Protein AF-A0A9D8QXB6-F1 (afdb_monomer_lite)

Sequence (138 aa):
MKKKSVRLLTLLLALCVTACQIPFFNQKTPAGYVRYCAFLLNSQGLYADSPEWRAKMKEVFAEASKISSMEEAHDVVTAAAKVAGGKHSFLAAPVSDTASYPECAPEVKLLESNIAHVRLPFHTGDRISDSLYIYTVS

Radius of gyration: 24.87 Å; chains: 1; bounding box: 79×34×59 Å

pLDDT: mean 79.79, std 17.51, range [39.0, 97.62]

Foldseek 3Di:
DPPVVVVVVVVVVVVVVVVPPPPPQPCVFLLSVLVVLLVVLCVPFPQNVPPQLVVLSVVSNVQSVVDGDNVSSQVSSQVSQCNRHNPPGGDDDPPPVPPPDPDDAWDWDQDPPRDIDIHDDDDPPPDDPVVRPDDDDD

Secondary structure (DSSP, 8-state):
-HHHHHHHHHHHHHHHHHHS------TTSHHHHHHHHHHHHHHH-TTTTSHHHHHHHHHHHHHHTT--SHHHHHHHHHHHHHHHH-TT--PPP---TT-----PPPEEEEETTTEEEEEPPP---SS--HHHH-----

Structure (mmCIF, N/CA/C/O backbone):
data_AF-A0A9D8QXB6-F1
#
_entry.id   AF-A0A9D8QXB6-F1
#
loop_
_atom_site.group_PDB
_atom_site.id
_atom_site.type_symbol
_atom_site.label_atom_id
_atom_site.label_alt_id
_atom_site.label_comp_id
_atom_site.label_asym_id
_atom_site.label_entity_id
_atom_site.label_seq_id
_atom_site.pdbx_PDB_ins_code
_atom_site.Cartn_x
_atom_site.Cartn_y
_atom_site.Cartn_z
_atom_site.occupancy
_atom_site.B_iso_or_equiv
_atom_site.auth_seq_id
_atom_site.auth_comp_id
_atom_site.auth_asym_id
_atom_site.auth_atom_id
_atom_site.pdbx_PDB_model_num
ATOM 1 N N . MET A 1 1 ? -48.693 17.785 -0.927 1.00 52.69 1 MET A N 1
ATOM 2 C CA . MET A 1 1 ? -47.681 16.977 -1.657 1.00 52.69 1 MET A CA 1
ATOM 3 C C . MET A 1 1 ? -46.216 17.244 -1.266 1.00 52.69 1 MET A C 1
ATOM 5 O O . MET A 1 1 ? -45.411 16.351 -1.467 1.00 52.69 1 MET A O 1
ATOM 9 N N . LYS A 1 2 ? -45.845 18.378 -0.640 1.00 56.59 2 LYS A N 1
ATOM 10 C CA . LYS A 1 2 ? -44.432 18.727 -0.338 1.00 56.59 2 LYS A CA 1
ATOM 11 C C . LYS A 1 2 ? -43.720 17.890 0.749 1.00 56.59 2 LYS A C 1
ATOM 13 O O . LYS A 1 2 ? -42.513 17.717 0.686 1.00 56.59 2 LYS A O 1
ATOM 18 N N . LYS A 1 3 ? -44.431 17.351 1.750 1.00 56.19 3 LYS A N 1
ATOM 19 C CA . LYS A 1 3 ? -43.792 16.647 2.889 1.00 56.19 3 LYS A CA 1
ATOM 20 C C . LYS A 1 3 ? -43.271 15.241 2.550 1.00 56.19 3 LYS A C 1
ATOM 22 O O . LYS A 1 3 ? -42.316 14.788 3.170 1.00 56.19 3 LYS A O 1
ATOM 27 N N . LYS A 1 4 ? -43.891 14.552 1.582 1.00 58.03 4 LYS A N 1
ATOM 28 C CA . LYS A 1 4 ? -43.485 13.193 1.174 1.00 58.03 4 LYS A CA 1
ATOM 29 C C . LYS A 1 4 ? -42.227 13.219 0.300 1.00 58.03 4 LYS A C 1
ATOM 31 O O . LYS A 1 4 ? -41.343 12.401 0.509 1.00 58.03 4 LYS A O 1
ATOM 36 N N . SER A 1 5 ? -42.108 14.202 -0.592 1.00 61.44 5 SER A N 1
ATOM 37 C CA . SER A 1 5 ? -40.925 14.399 -1.439 1.00 61.44 5 SER A CA 1
ATOM 38 C C . SER A 1 5 ? -39.690 14.838 -0.647 1.00 61.44 5 SER A C 1
ATOM 40 O O . SER A 1 5 ? -38.606 14.345 -0.921 1.00 61.44 5 SER A O 1
ATOM 42 N N . VAL A 1 6 ? -39.845 15.668 0.392 1.00 68.38 6 VAL A N 1
ATOM 43 C CA . VAL A 1 6 ? -38.725 16.047 1.280 1.00 68.38 6 VAL A CA 1
ATOM 44 C C . VAL A 1 6 ? -38.213 14.855 2.095 1.00 68.38 6 VAL A C 1
ATOM 46 O O . VAL A 1 6 ? -37.006 14.687 2.217 1.00 68.38 6 VAL A O 1
ATOM 49 N N . ARG A 1 7 ? -39.110 13.993 2.604 1.00 71.94 7 ARG A N 1
ATOM 50 C CA . ARG A 1 7 ? -38.723 12.767 3.331 1.00 71.94 7 ARG A CA 1
ATOM 51 C C . ARG A 1 7 ? -38.048 11.729 2.436 1.00 71.94 7 ARG A C 1
ATOM 53 O O . ARG A 1 7 ? -37.149 11.037 2.893 1.00 71.94 7 ARG A O 1
ATOM 60 N N . LEU A 1 8 ? -38.481 11.623 1.180 1.00 73.88 8 LEU A N 1
ATOM 61 C CA . LEU A 1 8 ? -37.860 10.733 0.201 1.00 73.88 8 LEU A CA 1
ATOM 62 C C . LEU A 1 8 ? -36.455 11.225 -0.174 1.00 73.88 8 LEU A C 1
ATOM 64 O O . LEU A 1 8 ? -35.536 10.421 -0.271 1.00 73.88 8 LEU A O 1
ATOM 68 N N . LEU A 1 9 ? -36.279 12.544 -0.309 1.00 71.88 9 LEU A N 1
ATOM 69 C CA . LEU A 1 9 ? -34.989 13.162 -0.610 1.00 71.88 9 LEU A CA 1
ATOM 70 C C . LEU A 1 9 ? -33.988 13.006 0.545 1.00 71.88 9 LEU A C 1
ATOM 72 O O . LEU A 1 9 ? -32.830 12.694 0.294 1.00 71.88 9 LEU A O 1
ATOM 76 N N . THR A 1 10 ? -34.414 13.158 1.805 1.00 72.56 10 THR A N 1
ATOM 77 C CA . THR A 1 10 ? -33.530 12.924 2.962 1.00 72.56 10 THR A CA 1
ATOM 78 C C . THR A 1 10 ? -33.163 11.454 3.141 1.00 72.56 10 THR A C 1
ATOM 80 O O . THR A 1 10 ? -32.023 11.166 3.493 1.00 72.56 10 THR A O 1
ATOM 83 N N . LEU A 1 11 ? -34.078 10.522 2.855 1.00 71.00 11 LEU A N 1
ATOM 84 C CA . LEU A 1 11 ? -33.778 9.085 2.851 1.00 71.00 11 LEU A CA 1
ATOM 85 C C . LEU A 1 11 ? -32.782 8.709 1.747 1.00 71.00 11 LEU A C 1
ATOM 87 O O . LEU A 1 11 ? -31.838 7.978 2.019 1.00 71.00 11 LEU A O 1
ATOM 91 N N . LEU A 1 12 ? -32.948 9.246 0.535 1.00 67.62 12 LEU A N 1
ATOM 92 C CA . LEU A 1 12 ? -32.006 9.054 -0.575 1.00 67.62 12 LEU A CA 1
ATOM 93 C C . LEU A 1 12 ? -30.633 9.662 -0.284 1.00 67.62 12 LEU A C 1
ATOM 95 O O . LEU A 1 12 ? -29.622 9.038 -0.581 1.00 67.62 12 LEU A O 1
ATOM 99 N N . LEU A 1 13 ? -30.583 10.845 0.332 1.00 65.31 13 LEU A N 1
ATOM 100 C CA . LEU A 1 13 ? -29.323 11.481 0.711 1.00 65.31 13 LEU A CA 1
ATOM 101 C C . LEU A 1 13 ? -28.590 10.668 1.789 1.00 65.31 13 LEU A C 1
ATOM 103 O O . LEU A 1 13 ? -27.390 10.447 1.665 1.00 65.31 13 LEU A O 1
ATOM 107 N N . ALA A 1 14 ? -29.308 10.163 2.799 1.00 61.00 14 ALA A N 1
ATOM 108 C CA . ALA A 1 14 ? -28.746 9.265 3.807 1.00 61.00 14 ALA A CA 1
ATOM 109 C C . ALA A 1 14 ? -28.238 7.951 3.186 1.00 61.00 14 ALA A C 1
ATOM 111 O O . ALA A 1 14 ? -27.152 7.498 3.537 1.00 61.00 14 ALA A O 1
ATOM 112 N N . LEU A 1 15 ? -28.967 7.392 2.211 1.00 59.31 15 LEU A N 1
ATOM 113 C CA . LEU A 1 15 ? -28.547 6.197 1.474 1.00 59.31 15 LEU A CA 1
ATOM 114 C C . LEU A 1 15 ? -27.302 6.462 0.610 1.00 59.31 15 LEU A C 1
ATOM 116 O O . LEU A 1 15 ? -26.403 5.627 0.559 1.00 59.31 15 LEU A O 1
ATOM 120 N N . CYS A 1 16 ? -27.212 7.635 -0.024 1.00 56.38 16 CYS A N 1
ATOM 121 C CA . CYS A 1 16 ? -26.045 8.055 -0.799 1.00 56.38 16 CYS A CA 1
ATOM 122 C C . CYS A 1 16 ? -24.815 8.291 0.082 1.00 56.38 16 CYS A C 1
ATOM 124 O O . CYS A 1 16 ? -23.720 7.933 -0.332 1.00 56.38 16 CYS A O 1
ATOM 126 N N . VAL A 1 17 ? -24.966 8.830 1.298 1.00 55.34 17 VAL A N 1
ATOM 127 C CA . VAL A 1 17 ? -23.840 8.979 2.243 1.00 55.34 17 VAL A CA 1
ATOM 128 C C . VAL A 1 17 ? -23.343 7.615 2.735 1.00 55.34 17 VAL A C 1
ATOM 130 O O . VAL A 1 17 ? -22.159 7.460 2.999 1.00 55.34 17 VAL A O 1
ATOM 133 N N . THR A 1 18 ? -24.216 6.606 2.815 1.00 54.81 18 THR A N 1
ATOM 134 C CA . THR A 1 18 ? -23.807 5.225 3.128 1.00 54.81 18 THR A CA 1
ATOM 135 C C . THR A 1 18 ? -23.277 4.444 1.920 1.00 54.81 18 THR A C 1
ATOM 137 O O . THR A 1 18 ? -22.466 3.540 2.097 1.00 54.81 18 THR A O 1
ATOM 140 N N . ALA A 1 19 ? -23.725 4.768 0.700 1.00 48.56 19 ALA A N 1
ATOM 141 C CA . ALA A 1 19 ? -23.314 4.103 -0.542 1.00 48.56 19 ALA A CA 1
ATOM 142 C C . ALA A 1 19 ? -22.008 4.677 -1.106 1.00 48.56 19 ALA A C 1
ATOM 144 O O . ALA A 1 19 ? -21.198 3.949 -1.676 1.00 48.56 19 ALA A O 1
ATOM 145 N N . CYS A 1 20 ? -21.771 5.972 -0.901 1.00 40.72 20 CYS A N 1
ATOM 146 C CA . CYS A 1 20 ? -20.458 6.565 -1.059 1.00 40.72 20 CYS A CA 1
ATOM 147 C C . CYS A 1 20 ? -19.665 6.162 0.184 1.00 40.72 20 CYS A C 1
ATOM 149 O O . CYS A 1 20 ? -19.797 6.786 1.233 1.00 40.72 20 CYS A O 1
ATOM 151 N N . GLN A 1 21 ? -18.892 5.078 0.097 1.00 51.47 21 GLN A N 1
ATOM 152 C CA . GLN A 1 21 ? -17.941 4.675 1.132 1.00 51.47 21 GLN A CA 1
ATOM 153 C C . GLN A 1 21 ? -16.824 5.722 1.259 1.00 51.47 21 GLN A C 1
ATOM 155 O O . GLN A 1 21 ? -15.672 5.453 0.950 1.00 51.47 21 GLN A O 1
ATOM 160 N N . ILE A 1 22 ? -17.159 6.938 1.682 1.00 52.09 22 ILE A N 1
ATOM 161 C CA . ILE A 1 22 ? -16.211 7.950 2.125 1.00 52.09 22 ILE A CA 1
ATOM 162 C C . ILE A 1 22 ? -16.192 7.809 3.641 1.00 52.09 22 ILE A C 1
ATOM 164 O O . ILE A 1 22 ? -16.951 8.487 4.341 1.00 52.09 22 ILE A O 1
ATOM 168 N N . PRO A 1 23 ? -15.419 6.866 4.194 1.00 60.97 23 PRO A N 1
ATOM 169 C CA . PRO A 1 23 ? -15.320 6.790 5.626 1.00 60.97 23 PRO A CA 1
ATOM 170 C C . PRO A 1 23 ? -14.625 8.061 6.115 1.00 60.97 23 PRO A C 1
ATOM 172 O O . PRO A 1 23 ? -13.482 8.350 5.759 1.00 60.97 23 PRO A O 1
ATOM 175 N N . PHE A 1 24 ? -15.324 8.821 6.956 1.00 65.62 24 PHE A N 1
ATOM 176 C CA . PHE A 1 24 ? -14.755 9.909 7.747 1.00 65.62 24 PHE A CA 1
ATOM 177 C C . PHE A 1 24 ? -13.808 9.322 8.807 1.00 65.62 24 PHE A C 1
ATOM 179 O O . PHE A 1 24 ? -14.085 9.342 10.005 1.00 65.62 24 PHE A O 1
ATOM 186 N N . PHE A 1 25 ? -12.699 8.727 8.376 1.00 79.69 25 PHE A N 1
ATOM 187 C CA . PHE A 1 25 ? -11.644 8.294 9.275 1.00 79.69 25 PHE A CA 1
ATOM 188 C C . PHE A 1 25 ? -10.781 9.504 9.627 1.00 79.69 25 PHE A C 1
ATOM 190 O O . PHE A 1 25 ? -10.208 10.152 8.752 1.00 79.69 25 PHE A O 1
ATOM 197 N N . ASN A 1 26 ? -10.676 9.823 10.917 1.00 85.88 26 ASN A N 1
ATOM 198 C CA . ASN A 1 26 ? -9.742 10.843 11.380 1.00 85.88 26 ASN A CA 1
ATOM 199 C C . ASN A 1 26 ? -8.304 10.312 11.270 1.00 85.88 26 ASN A C 1
ATOM 201 O O . ASN A 1 26 ? -7.820 9.648 12.180 1.00 85.88 26 ASN A O 1
ATOM 205 N N . GLN A 1 27 ? -7.619 10.621 10.171 1.00 88.81 27 GLN A N 1
ATOM 206 C CA . GLN A 1 27 ? -6.257 10.145 9.888 1.00 88.81 27 GLN A CA 1
ATOM 207 C C . GLN A 1 27 ? -5.196 10.665 10.875 1.00 88.81 27 GLN A C 1
ATOM 209 O O . GLN A 1 27 ? -4.071 10.181 10.861 1.00 88.81 27 GLN A O 1
ATOM 214 N N . LYS A 1 28 ? -5.535 11.632 11.743 1.00 88.88 28 LYS A N 1
ATOM 215 C CA . LYS A 1 28 ? -4.630 12.119 12.798 1.00 88.88 28 LYS A CA 1
ATOM 216 C C . LYS A 1 28 ? -4.521 11.166 13.987 1.00 88.88 28 LYS A C 1
ATOM 218 O O . LYS A 1 28 ? -3.672 11.380 14.844 1.00 88.88 28 LYS A O 1
ATOM 223 N N . THR A 1 29 ? -5.396 10.164 14.085 1.00 93.88 29 THR A N 1
ATOM 224 C CA . THR A 1 29 ? -5.292 9.123 15.111 1.00 93.88 29 THR A CA 1
ATOM 225 C C . THR A 1 29 ? -4.714 7.847 14.498 1.00 93.88 29 THR A C 1
ATOM 227 O O . THR A 1 29 ? -5.068 7.526 13.360 1.00 93.88 29 THR A O 1
ATOM 230 N N . PRO A 1 30 ? -3.905 7.070 15.242 1.00 95.44 30 PRO A N 1
ATOM 231 C CA . PRO A 1 30 ? -3.373 5.788 14.771 1.00 95.44 30 PRO A CA 1
ATOM 232 C C . PRO A 1 30 ? -4.455 4.867 14.197 1.00 95.44 30 PRO A C 1
ATOM 234 O O . PRO A 1 30 ? -4.372 4.404 13.062 1.00 95.44 30 PRO A O 1
ATOM 237 N N . ALA A 1 31 ? -5.546 4.692 14.943 1.00 94.62 31 ALA A N 1
ATOM 238 C CA . ALA A 1 31 ? -6.689 3.885 14.530 1.00 94.62 31 ALA A CA 1
ATOM 239 C C . ALA A 1 31 ? -7.339 4.383 13.227 1.00 94.62 31 ALA A C 1
ATOM 241 O O . ALA A 1 31 ? -7.709 3.587 12.363 1.00 94.62 31 ALA A O 1
ATOM 242 N N . GLY A 1 32 ? -7.519 5.701 13.086 1.00 93.88 32 GLY A N 1
ATOM 243 C CA . GLY A 1 32 ? -8.119 6.289 11.893 1.00 93.88 32 GLY A CA 1
ATOM 244 C C . GLY A 1 32 ? -7.207 6.181 10.673 1.00 93.88 32 GLY A C 1
ATOM 245 O O . GLY A 1 32 ? -7.694 5.867 9.589 1.00 93.88 32 GLY A O 1
ATOM 246 N N . TYR A 1 33 ? -5.898 6.353 10.862 1.00 94.44 33 TYR A N 1
ATOM 247 C CA . TYR A 1 33 ? -4.889 6.134 9.829 1.00 94.44 33 TYR A CA 1
ATOM 248 C C . TYR A 1 33 ? -4.933 4.695 9.297 1.00 94.44 33 TYR A C 1
ATOM 250 O O . TYR A 1 33 ? -5.121 4.497 8.098 1.00 94.44 33 TYR A O 1
ATOM 258 N N . VAL A 1 34 ? -4.883 3.688 10.181 1.00 95.81 34 VAL A N 1
ATOM 259 C CA . VAL A 1 34 ? -4.934 2.272 9.771 1.00 95.81 34 VAL A CA 1
ATOM 260 C C . VAL A 1 34 ? -6.197 1.956 8.979 1.00 95.81 34 VAL A C 1
ATOM 262 O O . VAL A 1 34 ? -6.128 1.321 7.928 1.00 95.81 34 VAL A O 1
ATOM 265 N N . ARG A 1 35 ? -7.361 2.421 9.445 1.00 95.06 35 ARG A N 1
ATOM 266 C CA . ARG A 1 35 ? -8.642 2.181 8.762 1.00 95.06 35 ARG A CA 1
ATOM 267 C C . ARG A 1 35 ? -8.688 2.827 7.379 1.00 95.06 35 ARG A C 1
ATOM 269 O O . ARG A 1 35 ? -9.200 2.219 6.441 1.00 95.06 35 ARG A O 1
ATOM 276 N N . TYR A 1 36 ? -8.135 4.029 7.246 1.00 94.00 36 TYR A N 1
ATOM 277 C CA . TYR A 1 36 ? -8.034 4.709 5.961 1.00 94.00 36 TYR A CA 1
ATOM 278 C C . TYR A 1 36 ? -7.105 3.972 4.993 1.00 94.00 36 TYR A C 1
ATOM 280 O O . TYR A 1 36 ? -7.486 3.716 3.853 1.00 94.00 36 TYR A O 1
ATOM 288 N N . CYS A 1 37 ? -5.929 3.546 5.451 1.00 94.75 37 CYS A N 1
ATOM 289 C CA . CYS A 1 37 ? -5.024 2.752 4.629 1.00 94.75 37 CYS A CA 1
ATOM 290 C C . CYS A 1 37 ? -5.635 1.401 4.236 1.00 94.75 37 CYS A C 1
ATOM 292 O O . CYS A 1 37 ? -5.529 1.009 3.080 1.00 94.75 37 CYS A O 1
ATOM 294 N N . ALA A 1 38 ? -6.328 0.714 5.148 1.00 95.00 38 ALA A N 1
ATOM 295 C CA . ALA A 1 38 ? -7.030 -0.532 4.840 1.00 95.00 38 ALA A CA 1
ATOM 296 C C . ALA A 1 38 ? -8.097 -0.336 3.750 1.00 95.00 38 ALA A C 1
ATOM 298 O O . ALA A 1 38 ? -8.215 -1.169 2.855 1.00 95.00 38 ALA A O 1
ATOM 299 N N . PHE A 1 39 ? -8.829 0.783 3.783 1.00 94.19 39 PHE A N 1
ATOM 300 C CA . PHE A 1 39 ? -9.765 1.153 2.720 1.00 94.19 39 PHE A CA 1
ATOM 301 C C . PHE A 1 39 ? -9.057 1.344 1.370 1.00 94.19 39 PHE A C 1
ATOM 303 O O . PHE A 1 39 ? -9.487 0.769 0.370 1.00 94.19 39 PHE A O 1
ATOM 310 N N . LEU A 1 40 ? -7.939 2.080 1.340 1.00 94.00 40 LEU A N 1
ATOM 311 C CA . LEU A 1 40 ? -7.158 2.267 0.114 1.00 94.00 40 LEU A CA 1
ATOM 312 C C . LEU A 1 40 ? -6.645 0.935 -0.439 1.00 94.00 40 LEU A C 1
ATOM 314 O O . LEU A 1 40 ? -6.867 0.643 -1.612 1.00 94.00 40 LEU A O 1
ATOM 318 N N . LEU A 1 41 ? -6.041 0.105 0.413 1.00 95.75 41 LEU A N 1
ATOM 319 C CA . LEU A 1 41 ? -5.548 -1.224 0.051 1.00 95.75 41 LEU A CA 1
ATOM 320 C C . LEU A 1 41 ? -6.662 -2.120 -0.492 1.00 95.75 41 LEU A C 1
ATOM 322 O O . LEU A 1 41 ? -6.441 -2.834 -1.462 1.00 95.75 41 LEU A O 1
ATOM 326 N N . ASN A 1 42 ? -7.866 -2.042 0.074 1.00 95.69 42 ASN A N 1
ATOM 327 C CA . ASN A 1 42 ? -9.012 -2.789 -0.431 1.00 95.69 42 ASN A CA 1
ATOM 328 C C . ASN A 1 42 ? -9.476 -2.302 -1.814 1.00 95.69 42 ASN A C 1
ATOM 330 O O . ASN A 1 42 ? -9.976 -3.089 -2.605 1.00 95.69 42 ASN A O 1
ATOM 334 N N . SER A 1 43 ? -9.340 -1.005 -2.103 1.00 94.56 43 SER A N 1
ATOM 335 C CA . SER A 1 43 ? -9.772 -0.416 -3.380 1.00 94.56 43 SER A CA 1
ATOM 336 C C . SER A 1 43 ? -8.729 -0.487 -4.501 1.00 94.56 43 SER A C 1
ATOM 338 O O . SER A 1 43 ? -9.096 -0.439 -5.671 1.00 94.56 43 SER A O 1
ATOM 340 N N . GLN A 1 44 ? -7.440 -0.567 -4.159 1.00 94.88 44 GLN A N 1
ATOM 341 C CA . GLN A 1 44 ? -6.326 -0.443 -5.112 1.00 94.88 44 GLN A CA 1
ATOM 342 C C . GLN A 1 44 ? -5.389 -1.656 -5.123 1.00 94.88 44 GLN A C 1
ATOM 344 O O . GLN A 1 44 ? -4.572 -1.793 -6.031 1.00 94.88 44 GLN A O 1
ATOM 349 N N . GLY A 1 45 ? -5.459 -2.521 -4.111 1.00 95.50 45 GLY A N 1
ATOM 350 C CA . GLY A 1 45 ? -4.595 -3.688 -4.002 1.00 95.50 45 GLY A CA 1
ATOM 351 C C . GLY A 1 45 ? -4.916 -4.729 -5.070 1.00 95.50 45 GLY A C 1
ATOM 352 O O . GLY A 1 45 ? -6.061 -5.150 -5.212 1.00 95.50 45 GLY A O 1
ATOM 353 N N . LEU A 1 46 ? -3.890 -5.196 -5.784 1.00 97.19 46 LEU A N 1
ATOM 354 C CA . LEU A 1 46 ? -4.032 -6.224 -6.822 1.00 97.19 46 LEU A CA 1
ATOM 355 C C . LEU A 1 46 ? -4.604 -7.549 -6.282 1.00 97.19 46 LEU A C 1
ATOM 357 O O . LEU A 1 46 ? -5.288 -8.270 -7.001 1.00 97.19 46 LEU A O 1
ATOM 361 N N . TYR A 1 47 ? -4.332 -7.865 -5.015 1.00 97.25 47 TYR A N 1
ATOM 362 C CA . TYR A 1 47 ? -4.769 -9.079 -4.323 1.00 97.25 47 TYR A CA 1
ATOM 363 C C . TYR A 1 47 ? -5.875 -8.803 -3.289 1.00 97.25 47 TYR A C 1
ATOM 365 O O . TY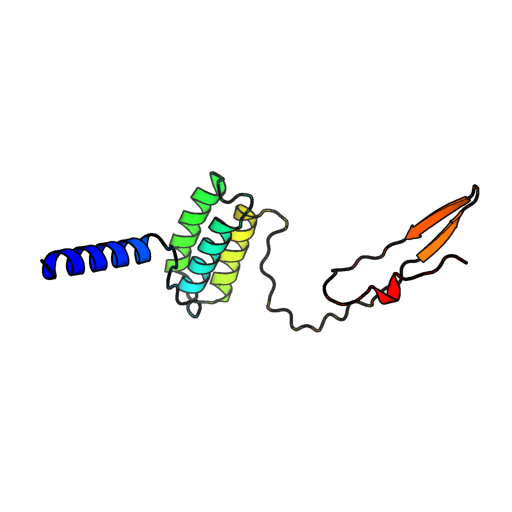R A 1 47 ? -6.101 -9.622 -2.394 1.00 97.25 47 TYR A O 1
ATOM 373 N N . ALA A 1 48 ? -6.583 -7.673 -3.397 1.00 95.19 48 ALA A N 1
ATOM 374 C CA . ALA A 1 48 ? -7.644 -7.287 -2.464 1.00 95.19 48 ALA A CA 1
ATOM 375 C C . ALA A 1 48 ? -8.877 -8.217 -2.487 1.00 95.19 48 ALA A C 1
ATOM 377 O O . ALA A 1 48 ? -9.641 -8.246 -1.531 1.00 95.19 48 ALA A O 1
ATOM 378 N N . ASP A 1 49 ? -9.066 -9.052 -3.509 1.00 96.00 49 ASP A N 1
ATOM 379 C CA . ASP A 1 49 ? -10.169 -10.031 -3.533 1.00 96.00 49 ASP A CA 1
ATOM 380 C C . ASP A 1 49 ? -9.780 -11.412 -2.965 1.00 96.00 49 ASP A C 1
ATOM 382 O O . ASP A 1 49 ? -10.590 -12.348 -2.908 1.00 96.00 49 ASP A O 1
ATOM 386 N N . SER A 1 50 ? -8.535 -11.564 -2.507 1.00 96.75 50 SER A N 1
ATOM 387 C CA . SER A 1 50 ? -8.009 -12.844 -2.032 1.00 96.75 50 SER A CA 1
ATOM 388 C C . SER A 1 50 ? -8.628 -13.293 -0.691 1.00 96.75 50 SER A C 1
ATOM 390 O O . SER A 1 50 ? -9.036 -12.471 0.143 1.00 96.75 50 SER A O 1
ATOM 392 N N . PRO A 1 51 ? -8.753 -14.612 -0.437 1.00 97.56 51 PRO A N 1
ATOM 393 C CA . PRO A 1 51 ? -9.082 -15.135 0.893 1.00 97.56 51 PRO A CA 1
ATOM 394 C C . PRO A 1 51 ? -8.132 -14.628 1.989 1.00 97.56 51 PRO A C 1
ATOM 396 O O . PRO A 1 51 ? -8.581 -14.288 3.085 1.00 97.56 51 PRO A O 1
ATOM 399 N N . GLU A 1 52 ? -6.843 -14.528 1.672 1.00 97.00 52 GLU A N 1
ATOM 400 C CA . GLU A 1 52 ? -5.782 -14.066 2.563 1.00 97.00 52 GLU A CA 1
ATOM 401 C C . GLU A 1 52 ? -6.006 -12.609 2.966 1.00 97.00 52 GLU A C 1
ATOM 403 O O . GLU A 1 52 ? -5.971 -12.284 4.155 1.00 97.00 52 GLU A O 1
ATOM 408 N N . TRP A 1 53 ? -6.325 -11.736 2.005 1.00 97.44 53 TRP A N 1
ATOM 409 C CA . TRP A 1 53 ? -6.664 -10.349 2.306 1.00 97.44 53 TRP A CA 1
ATOM 410 C C . TRP A 1 53 ? -7.919 -10.239 3.166 1.00 97.44 53 TRP A C 1
ATOM 412 O O . TRP A 1 53 ? -7.930 -9.495 4.143 1.00 97.44 53 TRP A O 1
ATOM 422 N N . ARG A 1 54 ? -8.970 -11.013 2.876 1.00 96.31 54 ARG A N 1
ATOM 423 C CA . ARG A 1 54 ? -10.206 -10.987 3.679 1.00 96.31 54 ARG A CA 1
ATOM 424 C C . ARG A 1 54 ? -9.972 -11.390 5.135 1.00 96.31 54 ARG A C 1
ATOM 426 O O . ARG A 1 54 ? -10.615 -10.831 6.026 1.00 96.31 54 ARG A O 1
ATOM 433 N N . ALA A 1 55 ? -9.077 -12.345 5.387 1.00 97.31 55 ALA A N 1
ATOM 434 C CA . ALA A 1 55 ? -8.652 -12.695 6.740 1.00 97.31 55 ALA A CA 1
ATOM 435 C C . ALA A 1 55 ? -7.826 -11.561 7.364 1.00 97.31 55 ALA A C 1
ATOM 437 O O . ALA A 1 55 ? -8.173 -11.073 8.443 1.00 97.31 55 ALA A O 1
ATOM 438 N N . LYS A 1 56 ? -6.813 -11.066 6.641 1.00 97.56 56 LYS A N 1
ATOM 439 C CA . LYS A 1 56 ? -5.925 -10.009 7.130 1.00 97.56 56 LYS A CA 1
ATOM 440 C C . LYS A 1 56 ? -6.668 -8.715 7.445 1.00 97.56 56 LYS A C 1
ATOM 442 O O . LYS A 1 56 ? -6.399 -8.078 8.454 1.00 97.56 56 LYS A O 1
ATOM 447 N N . MET A 1 57 ? -7.661 -8.352 6.642 1.00 95.69 57 MET A N 1
ATOM 448 C CA . MET A 1 57 ? -8.477 -7.163 6.852 1.00 95.69 57 MET A CA 1
ATOM 449 C C . MET A 1 57 ? -9.199 -7.206 8.208 1.00 95.69 57 MET A C 1
ATOM 451 O O . MET A 1 57 ? -9.248 -6.196 8.908 1.00 95.69 57 MET A O 1
ATOM 455 N N . LYS A 1 58 ? -9.700 -8.373 8.635 1.00 95.56 58 LYS A N 1
ATOM 456 C CA . LYS A 1 58 ? -10.323 -8.528 9.962 1.00 95.56 58 LYS A CA 1
ATOM 457 C C . LYS A 1 58 ? -9.318 -8.310 11.093 1.00 95.56 58 LYS A C 1
ATOM 459 O O . LYS A 1 58 ? -9.650 -7.635 12.066 1.00 95.56 58 LYS A O 1
ATOM 464 N N . GLU A 1 59 ? -8.106 -8.845 10.956 1.00 96.31 59 GLU A N 1
ATOM 465 C CA . GLU A 1 59 ? -7.016 -8.625 11.916 1.00 96.31 59 GLU A CA 1
ATOM 466 C C . GLU A 1 59 ? -6.660 -7.141 12.007 1.00 96.31 59 GLU A C 1
ATOM 468 O O . GLU A 1 59 ? -6.641 -6.586 13.100 1.00 96.31 59 GLU A O 1
ATOM 473 N N . VAL A 1 60 ? -6.490 -6.476 10.861 1.00 96.25 60 VAL A N 1
ATOM 474 C CA . VAL A 1 60 ? -6.149 -5.050 10.775 1.00 96.25 60 VAL A CA 1
ATOM 475 C C . VAL A 1 60 ? -7.183 -4.184 11.500 1.00 96.25 60 VAL A C 1
ATOM 477 O O . VAL A 1 60 ? -6.815 -3.296 12.265 1.00 96.25 60 VAL A O 1
ATOM 480 N N . PHE A 1 61 ? -8.485 -4.445 11.332 1.00 93.38 61 PHE A N 1
ATOM 481 C CA . PHE A 1 61 ? -9.524 -3.699 12.058 1.00 93.38 61 PHE A CA 1
ATOM 482 C C . PHE A 1 61 ? -9.523 -3.973 13.572 1.00 93.38 61 PHE A C 1
ATOM 484 O O . PHE A 1 61 ? -9.810 -3.065 14.364 1.00 93.38 61 PHE A O 1
ATOM 491 N N . ALA A 1 62 ? -9.196 -5.199 13.985 1.00 94.94 62 ALA A N 1
ATOM 492 C CA . ALA A 1 62 ? -9.069 -5.554 15.394 1.00 94.94 62 ALA A CA 1
ATOM 493 C C . ALA A 1 62 ? -7.833 -4.898 16.039 1.00 94.94 62 ALA A C 1
ATOM 495 O O . ALA A 1 62 ? -7.929 -4.377 17.151 1.00 94.94 62 ALA A O 1
ATOM 496 N N . GLU A 1 63 ? -6.700 -4.877 15.336 1.00 94.62 63 GLU A N 1
ATOM 497 C CA . GLU A 1 63 ? -5.454 -4.219 15.747 1.00 94.62 63 GLU A CA 1
ATOM 498 C C . GLU A 1 63 ? -5.614 -2.699 15.804 1.00 94.62 63 GLU A C 1
ATOM 500 O O . GLU A 1 63 ? -5.241 -2.082 16.801 1.00 94.62 63 GLU A O 1
ATOM 505 N N . ALA A 1 64 ? -6.286 -2.099 14.815 1.00 92.44 64 ALA A N 1
ATOM 506 C CA . ALA A 1 64 ? -6.567 -0.663 14.780 1.00 92.44 64 ALA A CA 1
ATOM 507 C C . ALA A 1 64 ? -7.288 -0.153 16.039 1.00 92.44 64 ALA A C 1
ATOM 509 O O . ALA A 1 64 ? -7.213 1.027 16.358 1.00 92.44 64 ALA A O 1
ATOM 510 N N . SER A 1 65 ? -8.006 -1.022 16.755 1.00 89.94 65 SER A N 1
ATOM 511 C CA . SER A 1 65 ? -8.731 -0.654 17.978 1.00 89.94 65 SER A CA 1
ATOM 512 C C . SER A 1 65 ? -7.861 -0.692 19.244 1.00 89.94 65 SER A C 1
ATOM 514 O O . SER A 1 65 ? -8.337 -0.304 20.307 1.00 89.94 65 SER A O 1
ATOM 516 N N . LYS A 1 66 ? -6.618 -1.178 19.143 1.00 94.38 66 LYS A N 1
ATOM 517 C CA . LYS A 1 66 ? -5.689 -1.393 20.266 1.00 94.38 66 LYS A CA 1
ATOM 518 C C . LYS A 1 66 ? -4.425 -0.536 20.180 1.00 94.38 66 LYS A C 1
ATOM 520 O O . LYS A 1 66 ? -3.821 -0.273 21.212 1.00 94.38 66 LYS A O 1
ATOM 525 N N . ILE A 1 67 ? -4.034 -0.131 18.973 1.00 93.81 67 ILE A N 1
ATOM 526 C CA . ILE A 1 67 ? -2.829 0.671 18.733 1.00 93.81 67 ILE A CA 1
ATOM 527 C C . ILE A 1 67 ? -2.946 2.086 19.302 1.00 93.81 67 ILE A C 1
ATOM 529 O O . ILE A 1 67 ? -4.015 2.704 19.283 1.00 93.81 67 ILE A O 1
ATOM 533 N N . SER A 1 68 ? -1.819 2.610 19.772 1.00 92.62 68 SER A N 1
ATOM 534 C CA . SER A 1 68 ? -1.739 3.908 20.450 1.00 92.62 68 SER A CA 1
ATOM 535 C C . SER A 1 68 ? -0.721 4.870 19.836 1.00 92.62 68 SER A C 1
ATOM 537 O O . SER A 1 68 ? -0.766 6.064 20.139 1.00 92.62 68 SER A O 1
ATOM 539 N N . SER A 1 69 ? 0.132 4.392 18.925 1.00 95.56 69 SER A N 1
ATOM 540 C CA . SER A 1 69 ? 1.169 5.188 18.260 1.00 95.56 69 SER A CA 1
ATOM 541 C C . SER A 1 69 ? 1.100 5.095 16.733 1.00 95.56 69 SER A C 1
ATOM 543 O O . SER A 1 69 ? 0.500 4.179 16.165 1.00 95.56 69 SER A O 1
ATOM 545 N N . MET A 1 70 ? 1.698 6.073 16.047 1.00 93.31 70 MET A N 1
ATOM 546 C CA . MET A 1 70 ? 1.764 6.068 14.581 1.00 93.31 70 MET A CA 1
ATOM 547 C C . MET A 1 70 ? 2.768 5.036 14.064 1.00 93.31 70 MET A C 1
ATOM 549 O O . MET A 1 70 ? 2.580 4.493 12.981 1.00 93.31 70 MET A O 1
ATOM 553 N N . GLU A 1 71 ? 3.793 4.727 14.851 1.00 93.00 71 GLU A N 1
ATOM 554 C CA . GLU A 1 71 ? 4.765 3.677 14.572 1.00 93.00 71 GLU A CA 1
ATOM 555 C C . GLU A 1 71 ? 4.077 2.305 14.509 1.00 93.00 71 GLU A C 1
ATOM 557 O O . GLU A 1 71 ? 4.186 1.609 13.502 1.00 93.00 71 GLU A O 1
ATOM 562 N N . GLU A 1 72 ? 3.260 1.966 15.514 1.00 95.06 72 GLU A N 1
ATOM 563 C CA . GLU A 1 72 ? 2.448 0.739 15.502 1.00 95.06 72 GLU A CA 1
ATOM 564 C C . GLU A 1 72 ? 1.483 0.719 14.309 1.00 95.06 72 GLU A C 1
ATOM 566 O O . GLU A 1 72 ? 1.294 -0.308 13.655 1.00 95.06 72 GLU A O 1
ATOM 571 N N . ALA A 1 73 ? 0.881 1.869 13.995 1.00 95.12 73 ALA A N 1
ATOM 572 C CA . ALA A 1 73 ? -0.001 2.002 12.844 1.00 95.12 73 ALA A CA 1
ATOM 573 C C . ALA A 1 73 ? 0.732 1.705 11.522 1.00 95.12 73 ALA A C 1
ATOM 575 O O . ALA A 1 73 ? 0.192 1.005 10.664 1.00 95.12 73 ALA A O 1
ATOM 576 N N . HIS A 1 74 ? 1.959 2.204 11.355 1.00 93.69 74 HIS A N 1
ATOM 577 C CA . HIS A 1 74 ? 2.791 1.948 10.179 1.00 93.69 74 HIS A CA 1
ATOM 578 C C . HIS A 1 74 ? 3.158 0.470 10.035 1.00 93.69 74 HIS A C 1
ATOM 580 O O . HIS A 1 74 ? 3.101 -0.052 8.919 1.00 93.69 74 HIS A O 1
ATOM 586 N N . ASP A 1 75 ? 3.485 -0.216 11.130 1.00 94.81 75 ASP A N 1
ATOM 587 C CA . ASP A 1 75 ? 3.813 -1.644 11.104 1.00 94.81 75 ASP A CA 1
ATOM 588 C C . ASP A 1 75 ? 2.616 -2.482 10.639 1.00 94.81 75 ASP A C 1
ATOM 590 O O . ASP A 1 75 ? 2.733 -3.299 9.715 1.00 94.81 75 ASP A O 1
ATOM 594 N N . VAL A 1 76 ? 1.435 -2.214 11.210 1.00 96.69 76 VAL A N 1
ATOM 595 C CA . VAL A 1 76 ? 0.176 -2.875 10.832 1.00 96.69 76 VAL A CA 1
ATOM 596 C C . VAL A 1 76 ? -0.133 -2.649 9.353 1.00 96.69 76 VAL A C 1
ATOM 598 O O . VAL A 1 76 ? -0.420 -3.597 8.614 1.00 96.69 76 VAL A O 1
ATOM 601 N N . VAL A 1 77 ? -0.043 -1.401 8.888 1.00 96.44 77 VAL A N 1
ATOM 602 C CA . VAL A 1 77 ? -0.352 -1.061 7.494 1.00 96.44 77 VAL A CA 1
ATOM 603 C C . VAL A 1 77 ? 0.686 -1.644 6.532 1.00 96.44 77 VAL A C 1
ATOM 605 O O . VAL A 1 77 ? 0.314 -2.125 5.464 1.00 96.44 77 VAL A O 1
ATOM 608 N N . THR A 1 78 ? 1.964 -1.688 6.903 1.00 95.44 78 THR A N 1
ATOM 609 C CA . THR A 1 78 ? 3.025 -2.298 6.084 1.00 95.44 78 THR A CA 1
ATOM 610 C C . THR A 1 78 ? 2.803 -3.796 5.906 1.00 95.44 78 THR A C 1
ATOM 612 O O . THR A 1 78 ? 2.933 -4.318 4.795 1.00 95.44 78 THR A O 1
ATOM 615 N N . ALA A 1 79 ? 2.422 -4.499 6.974 1.00 95.81 79 ALA A N 1
ATOM 616 C CA . ALA A 1 79 ? 2.063 -5.910 6.890 1.00 95.81 79 ALA A CA 1
ATOM 617 C C . ALA A 1 79 ? 0.827 -6.123 5.998 1.00 95.81 79 ALA A C 1
ATOM 619 O O . ALA A 1 79 ? 0.821 -7.016 5.151 1.00 95.81 79 ALA A O 1
ATOM 620 N N . ALA A 1 80 ? -0.194 -5.275 6.144 1.00 97.19 80 ALA A N 1
ATOM 621 C CA . ALA A 1 80 ? -1.402 -5.312 5.326 1.00 97.19 80 ALA A CA 1
ATOM 622 C C . ALA A 1 80 ? -1.110 -5.057 3.834 1.00 97.19 80 ALA A C 1
ATOM 624 O O . ALA A 1 80 ? -1.615 -5.781 2.975 1.00 97.19 80 ALA A O 1
ATOM 625 N N . ALA A 1 81 ? -0.253 -4.081 3.520 1.00 96.88 81 ALA A N 1
ATOM 626 C CA . ALA A 1 81 ? 0.098 -3.704 2.153 1.00 96.88 81 ALA A CA 1
ATOM 627 C C . ALA A 1 81 ? 0.756 -4.853 1.379 1.00 96.88 81 ALA A C 1
ATOM 629 O O . ALA A 1 81 ? 0.433 -5.074 0.213 1.00 96.88 81 ALA A O 1
ATOM 630 N N . LYS A 1 82 ? 1.616 -5.640 2.037 1.00 96.62 82 LYS A N 1
ATOM 631 C CA . LYS A 1 82 ? 2.241 -6.824 1.427 1.00 96.62 82 LYS A CA 1
ATOM 632 C C . LYS A 1 82 ? 1.226 -7.897 1.041 1.00 96.62 82 LYS A C 1
ATOM 634 O O . LYS A 1 82 ? 1.423 -8.569 0.035 1.00 96.62 82 LYS A O 1
ATOM 639 N N . VAL A 1 83 ? 0.151 -8.056 1.814 1.00 97.62 83 VAL A N 1
ATOM 640 C CA . VAL A 1 83 ? -0.914 -9.024 1.507 1.00 97.62 83 VAL A CA 1
ATOM 641 C C . VAL A 1 83 ? -1.814 -8.496 0.392 1.00 97.62 83 VAL A C 1
ATOM 643 O O . VAL A 1 83 ? -2.066 -9.210 -0.570 1.00 97.62 83 VAL A O 1
ATOM 646 N N . ALA A 1 84 ? -2.261 -7.240 0.486 1.00 97.50 84 ALA A N 1
ATOM 647 C CA . ALA A 1 84 ? -3.177 -6.650 -0.491 1.00 97.50 84 ALA A CA 1
ATOM 648 C C . ALA A 1 84 ? -2.532 -6.374 -1.858 1.00 97.50 84 ALA A C 1
ATOM 650 O O . ALA A 1 84 ? -3.208 -6.460 -2.877 1.00 97.50 84 ALA A O 1
ATOM 651 N N . GLY A 1 85 ? -1.249 -6.010 -1.905 1.00 95.25 85 GLY A N 1
ATOM 652 C CA . GLY A 1 85 ? -0.579 -5.596 -3.144 1.00 95.25 85 GLY A CA 1
ATOM 653 C C . GLY A 1 85 ? 0.661 -6.413 -3.527 1.00 95.25 85 GLY A C 1
ATOM 654 O O . GLY A 1 85 ? 1.107 -6.356 -4.673 1.00 95.25 85 GLY A O 1
ATOM 655 N N . GLY A 1 86 ? 1.177 -7.258 -2.631 1.00 94.56 86 GLY A N 1
ATOM 656 C CA . GLY A 1 86 ? 2.293 -8.164 -2.909 1.00 94.56 86 GLY A CA 1
ATOM 657 C C . GLY A 1 86 ? 3.675 -7.564 -2.633 1.00 94.56 86 GLY A C 1
ATOM 658 O O . GLY A 1 86 ? 3.834 -6.567 -1.931 1.00 94.56 86 GLY A O 1
ATOM 659 N N . LYS A 1 87 ? 4.7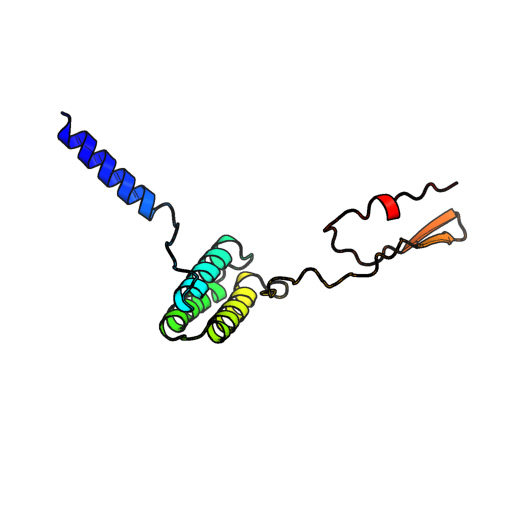19 -8.190 -3.197 1.00 92.44 87 LYS A N 1
ATOM 660 C CA . LYS A 1 87 ? 6.136 -7.885 -2.895 1.00 92.44 87 LYS A CA 1
ATOM 661 C C . LYS A 1 87 ? 6.589 -6.459 -3.236 1.00 92.44 87 LYS A C 1
ATOM 663 O O . LYS A 1 87 ? 7.596 -6.007 -2.706 1.00 92.44 87 LYS A O 1
ATOM 668 N N . HIS A 1 88 ? 5.878 -5.785 -4.140 1.00 90.19 88 HIS A N 1
ATOM 669 C CA . HIS A 1 88 ? 6.183 -4.419 -4.576 1.00 90.19 88 HIS A CA 1
ATOM 670 C C . HIS A 1 88 ? 5.375 -3.357 -3.824 1.00 90.19 88 HIS A C 1
ATOM 672 O O . HIS A 1 88 ? 5.487 -2.177 -4.134 1.00 90.19 88 HIS A O 1
ATOM 678 N N . SER A 1 89 ? 4.569 -3.756 -2.842 1.00 93.19 89 SER A N 1
ATOM 679 C CA . SER A 1 89 ? 3.774 -2.836 -2.039 1.00 93.19 89 SER A CA 1
ATOM 680 C C . SER A 1 89 ? 4.467 -2.553 -0.717 1.00 93.19 89 SER A C 1
ATOM 682 O O . SER A 1 89 ? 4.742 -3.455 0.074 1.00 93.19 89 SER A O 1
ATOM 684 N N . PHE A 1 90 ? 4.752 -1.277 -0.485 1.00 89.62 90 PHE A N 1
ATOM 685 C CA . PHE A 1 90 ? 5.411 -0.783 0.714 1.00 89.62 90 PHE A CA 1
ATOM 686 C C . PHE A 1 90 ? 4.942 0.636 1.017 1.00 89.62 90 PHE A C 1
ATOM 688 O O . PHE A 1 90 ? 4.425 1.338 0.148 1.00 89.62 90 PHE A O 1
ATOM 695 N N . LEU A 1 91 ? 5.126 1.048 2.268 1.00 88.06 91 LEU A N 1
ATOM 696 C CA . LEU A 1 91 ? 4.912 2.423 2.684 1.00 88.06 91 LEU A CA 1
ATOM 697 C C . LEU A 1 91 ? 6.251 3.136 2.588 1.00 88.06 91 LEU A C 1
ATOM 699 O O . LEU A 1 91 ? 7.223 2.733 3.223 1.00 88.06 91 LEU A O 1
ATOM 703 N N . ALA A 1 92 ? 6.299 4.184 1.778 1.00 79.62 92 ALA A N 1
ATOM 704 C CA . ALA A 1 92 ? 7.413 5.110 1.793 1.00 79.62 92 ALA A CA 1
ATOM 705 C C . ALA A 1 92 ? 7.140 6.179 2.854 1.00 79.62 92 ALA A C 1
ATOM 707 O O . ALA A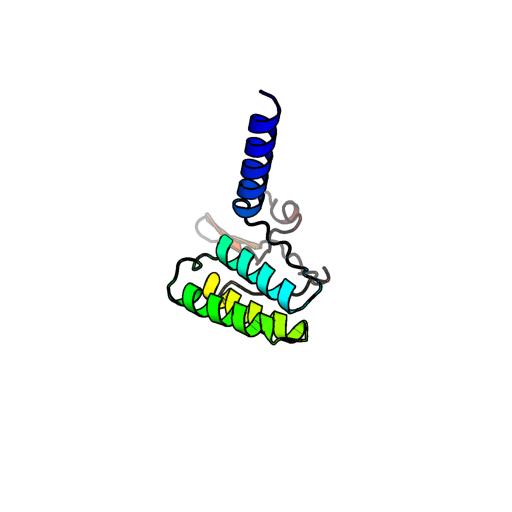 1 92 ? 6.022 6.694 2.954 1.00 79.62 92 ALA A O 1
ATOM 708 N N . ALA A 1 93 ? 8.166 6.536 3.627 1.00 72.25 93 ALA A N 1
ATOM 709 C CA . ALA A 1 93 ? 8.138 7.803 4.342 1.00 72.25 93 ALA A CA 1
ATOM 710 C C . ALA A 1 93 ? 7.919 8.935 3.320 1.00 72.25 93 ALA A C 1
ATOM 712 O O . ALA A 1 93 ? 8.329 8.776 2.164 1.00 72.25 93 ALA A O 1
ATOM 713 N N . PRO A 1 94 ? 7.303 10.066 3.711 1.00 68.31 94 PRO A N 1
ATOM 714 C CA . PRO A 1 94 ? 7.291 11.249 2.868 1.00 68.31 94 PRO A CA 1
ATOM 715 C C . PRO A 1 94 ? 8.729 11.507 2.440 1.00 68.31 94 PRO A C 1
ATOM 717 O O . PRO A 1 94 ? 9.600 11.702 3.290 1.00 68.31 94 PRO A O 1
ATOM 720 N N . VAL A 1 95 ? 8.988 11.395 1.140 1.00 57.69 95 VAL A N 1
ATOM 721 C CA . VAL A 1 95 ? 10.318 11.623 0.599 1.00 57.69 95 VAL A CA 1
ATOM 722 C C . VAL A 1 95 ? 10.621 13.076 0.939 1.00 57.69 95 VAL A C 1
ATOM 724 O O . VAL A 1 95 ? 10.004 13.989 0.394 1.00 57.69 95 VAL A O 1
ATOM 727 N N . SER A 1 96 ? 11.529 13.320 1.887 1.00 50.44 96 SER A N 1
ATOM 728 C CA . SER A 1 96 ? 12.314 14.539 1.789 1.00 50.44 96 SER A CA 1
ATOM 729 C C . SER A 1 96 ? 13.010 14.388 0.448 1.00 50.44 96 SER A C 1
ATOM 731 O O . SER A 1 96 ? 13.839 13.492 0.305 1.00 50.44 96 SER A O 1
ATOM 733 N N . ASP A 1 97 ? 12.552 15.142 -0.542 1.00 51.16 97 ASP A N 1
ATOM 734 C CA . ASP A 1 97 ? 12.994 15.159 -1.936 1.00 51.16 97 ASP A CA 1
ATOM 735 C C . ASP A 1 97 ? 14.473 15.590 -2.020 1.00 51.16 97 ASP A C 1
ATOM 737 O O . ASP A 1 97 ? 14.818 16.693 -2.427 1.00 51.16 97 ASP A O 1
ATOM 741 N N . THR A 1 98 ? 15.359 14.768 -1.459 1.00 49.09 98 THR A N 1
ATOM 742 C CA . THR A 1 98 ? 16.781 15.053 -1.230 1.00 49.09 98 THR A CA 1
ATOM 743 C C . THR A 1 98 ? 17.676 13.948 -1.768 1.00 49.09 98 THR A C 1
ATOM 745 O O . THR A 1 98 ? 18.888 14.144 -1.864 1.00 49.09 98 THR A O 1
ATOM 748 N N . ALA A 1 99 ? 17.109 12.807 -2.175 1.00 51.59 99 ALA A N 1
ATOM 749 C CA . ALA A 1 99 ? 17.832 11.816 -2.957 1.00 51.59 99 ALA A CA 1
ATOM 750 C C . ALA A 1 99 ? 17.990 12.339 -4.393 1.00 51.59 99 ALA A C 1
ATOM 752 O O . ALA A 1 99 ? 17.245 11.973 -5.297 1.00 51.59 99 ALA A O 1
ATOM 753 N N . SER A 1 100 ? 18.969 13.226 -4.583 1.00 56.25 100 SER A N 1
ATOM 754 C CA . SER A 1 100 ? 19.503 13.545 -5.903 1.00 56.25 100 SER A CA 1
ATOM 755 C C . SER A 1 100 ? 20.181 12.285 -6.432 1.00 56.25 100 SER A C 1
ATOM 757 O O . SER A 1 100 ? 21.314 11.964 -6.064 1.00 56.25 100 SER A O 1
ATOM 759 N N . TYR A 1 101 ? 19.450 11.504 -7.224 1.00 58.03 101 TYR A N 1
ATOM 760 C CA . TYR A 1 101 ? 20.061 10.435 -7.995 1.00 58.03 101 TYR A CA 1
ATOM 761 C C . TYR A 1 101 ? 20.902 11.094 -9.087 1.00 58.03 101 TYR A C 1
ATOM 763 O O . TYR A 1 101 ? 20.385 11.964 -9.789 1.00 58.03 101 TYR A O 1
ATOM 771 N N . PRO A 1 102 ? 22.184 10.725 -9.246 1.00 63.84 102 PRO A N 1
ATOM 772 C CA . PRO A 1 102 ? 22.960 11.230 -10.363 1.00 63.84 102 PRO A CA 1
ATOM 773 C C . PRO A 1 102 ? 22.265 10.806 -11.658 1.00 63.84 102 PRO A C 1
ATOM 775 O O . PRO A 1 102 ? 22.117 9.614 -11.929 1.00 63.84 102 PRO A O 1
ATOM 778 N N . GLU A 1 103 ? 21.816 11.781 -12.443 1.00 66.19 103 GLU A N 1
ATOM 779 C CA . GLU A 1 103 ? 21.286 11.524 -13.774 1.00 66.19 103 GLU A CA 1
ATOM 780 C C . GLU A 1 103 ? 22.428 10.999 -14.653 1.00 66.19 103 GLU A C 1
ATOM 782 O O . GLU A 1 103 ? 23.387 11.709 -14.962 1.00 66.19 103 GLU A O 1
ATOM 787 N N . CYS A 1 104 ? 22.368 9.720 -15.018 1.00 71.00 104 CYS A N 1
ATOM 788 C CA . CYS A 1 104 ? 23.331 9.114 -15.927 1.00 71.00 104 CYS A CA 1
ATOM 789 C C . CYS A 1 104 ? 22.785 9.172 -17.355 1.00 71.00 104 CYS A C 1
ATOM 791 O O . CYS A 1 104 ? 21.682 8.696 -17.621 1.00 71.00 104 CYS A O 1
ATOM 793 N N . ALA A 1 105 ? 23.573 9.715 -18.281 1.00 75.94 105 ALA A N 1
ATOM 794 C CA . ALA A 1 105 ? 23.260 9.636 -19.701 1.00 75.94 105 ALA A CA 1
ATOM 795 C C . ALA A 1 105 ? 23.357 8.179 -20.203 1.00 75.94 105 ALA A C 1
ATOM 797 O O . ALA A 1 105 ? 24.151 7.392 -19.669 1.00 75.94 105 ALA A O 1
ATOM 798 N N . PRO A 1 106 ? 22.584 7.801 -21.233 1.00 81.12 106 PRO A N 1
ATOM 799 C CA . PRO A 1 106 ? 22.759 6.522 -21.907 1.00 81.12 106 PRO A CA 1
ATOM 800 C C . PRO A 1 106 ? 24.134 6.425 -22.589 1.00 81.12 106 PRO A C 1
ATOM 802 O O . PRO A 1 106 ? 24.634 7.397 -23.152 1.00 81.12 106 PRO A O 1
ATOM 805 N N . GLU A 1 107 ? 24.737 5.234 -22.589 1.00 85.38 107 GLU A N 1
ATOM 806 C CA . GLU A 1 107 ? 25.960 4.971 -23.361 1.00 85.38 107 GLU A CA 1
ATOM 807 C C . GLU A 1 107 ? 25.596 4.323 -24.702 1.00 85.38 107 GLU A C 1
ATOM 809 O O . GLU A 1 107 ? 24.909 3.300 -24.727 1.00 85.38 107 GLU A O 1
ATOM 814 N N . VAL A 1 108 ? 26.096 4.867 -25.814 1.00 85.88 108 VAL A N 1
ATOM 815 C CA . VAL A 1 108 ? 25.861 4.335 -27.168 1.00 85.88 108 VAL A CA 1
ATOM 816 C C . VAL A 1 108 ? 27.186 3.906 -27.795 1.00 85.88 108 VAL A C 1
ATOM 818 O O . VAL A 1 108 ? 28.161 4.655 -27.772 1.00 85.88 108 VAL A O 1
ATOM 821 N N . LYS A 1 109 ? 27.237 2.695 -28.358 1.00 89.00 109 LYS A N 1
ATOM 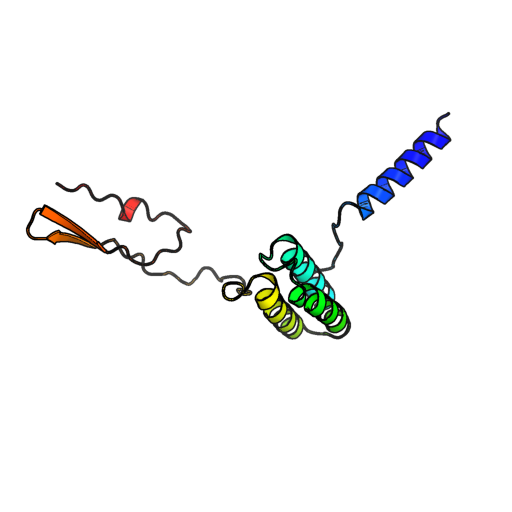822 C CA . LYS A 1 109 ? 28.395 2.158 -29.091 1.00 89.00 109 LYS A CA 1
ATOM 823 C C . LYS A 1 109 ? 27.923 1.462 -30.364 1.00 89.00 109 LYS A C 1
ATOM 825 O O . LYS A 1 109 ? 26.937 0.732 -30.327 1.00 89.00 109 LYS A O 1
ATOM 830 N N . LEU A 1 110 ? 28.637 1.646 -31.471 1.00 89.44 110 LEU A N 1
ATOM 831 C CA . LEU A 1 110 ? 28.444 0.845 -32.681 1.00 89.44 110 LEU A CA 1
ATOM 832 C C . LEU A 1 110 ? 29.372 -0.373 -32.611 1.00 89.44 110 LEU A C 1
ATOM 834 O O . LEU A 1 110 ? 30.580 -0.220 -32.440 1.00 89.44 110 LEU A O 1
ATOM 838 N N . LEU A 1 111 ? 28.804 -1.570 -32.693 1.00 89.62 111 LEU A N 1
ATOM 839 C CA . LEU A 1 111 ? 29.540 -2.831 -32.733 1.00 89.62 111 LEU A CA 1
ATOM 840 C C . LEU A 1 111 ? 29.844 -3.230 -34.183 1.00 89.62 111 LEU A C 1
ATOM 842 O O . LEU A 1 111 ? 29.246 -2.712 -35.132 1.00 89.62 111 LEU A O 1
ATOM 846 N N . GLU A 1 112 ? 30.748 -4.197 -34.353 1.00 87.25 112 GLU A N 1
ATOM 847 C CA . GLU A 1 112 ? 30.980 -4.843 -35.646 1.00 87.25 112 GLU A CA 1
ATOM 848 C C . GLU A 1 112 ? 29.663 -5.402 -36.214 1.00 87.25 112 GLU A C 1
ATOM 850 O O . GLU A 1 112 ? 28.779 -5.829 -35.471 1.00 87.25 112 GLU A O 1
ATOM 855 N N . SER A 1 113 ? 29.525 -5.416 -37.542 1.00 88.00 113 SER A N 1
ATOM 856 C CA . SER A 1 113 ? 28.289 -5.812 -38.249 1.00 88.00 113 SER A CA 1
ATOM 857 C C . SER A 1 113 ? 27.118 -4.817 -38.164 1.00 88.00 113 SER A C 1
ATOM 859 O O . SER A 1 113 ? 25.969 -5.219 -38.331 1.00 88.00 113 SER A O 1
ATOM 861 N N . ASN A 1 114 ? 27.385 -3.520 -37.964 1.00 88.38 114 ASN A N 1
ATOM 862 C CA . ASN A 1 114 ? 26.373 -2.447 -37.968 1.00 88.38 114 ASN A CA 1
ATOM 863 C C . ASN A 1 114 ? 25.285 -2.602 -36.888 1.00 88.38 114 ASN A C 1
ATOM 865 O O . ASN A 1 114 ? 24.123 -2.257 -37.107 1.00 88.38 114 ASN A O 1
ATOM 869 N N . ILE A 1 115 ? 25.653 -3.113 -35.711 1.00 90.50 115 ILE A N 1
ATOM 870 C CA . ILE A 1 115 ? 24.735 -3.258 -34.575 1.00 90.50 115 ILE A CA 1
ATOM 871 C C . ILE A 1 115 ? 24.953 -2.100 -33.601 1.00 90.50 115 ILE A C 1
ATOM 873 O O . ILE A 1 115 ? 26.047 -1.927 -33.069 1.00 90.50 115 ILE A O 1
ATOM 877 N N . ALA A 1 116 ? 23.906 -1.325 -33.319 1.00 90.06 116 ALA A N 1
ATOM 878 C CA . ALA A 1 116 ? 23.937 -0.315 -32.265 1.00 90.06 116 ALA A CA 1
ATOM 879 C C . ALA A 1 116 ? 23.687 -0.962 -30.891 1.00 90.06 116 ALA A C 1
ATOM 881 O O . ALA A 1 116 ? 22.669 -1.619 -30.678 1.00 90.06 116 ALA A O 1
ATOM 882 N N . HIS A 1 117 ? 24.604 -0.755 -29.948 1.00 89.44 117 HIS A N 1
ATOM 883 C CA . HIS A 1 117 ? 24.477 -1.165 -28.554 1.00 89.44 117 HIS A CA 1
ATOM 884 C C . HIS A 1 117 ? 24.227 0.061 -27.672 1.00 89.44 117 HIS A C 1
ATOM 886 O O . HIS A 1 117 ? 25.080 0.947 -27.573 1.00 89.44 117 HIS A O 1
ATOM 892 N N . VAL A 1 118 ? 23.070 0.091 -27.007 1.00 88.44 118 VAL A N 1
ATOM 893 C CA . VAL A 1 118 ? 22.643 1.190 -26.129 1.00 88.44 118 VAL A CA 1
ATOM 894 C C . VAL A 1 118 ? 22.491 0.675 -24.699 1.00 88.44 118 VAL A C 1
ATOM 896 O O . VAL A 1 118 ? 21.702 -0.234 -24.444 1.00 88.44 118 VAL A O 1
ATOM 899 N N . ARG A 1 119 ? 23.224 1.268 -23.752 1.00 86.25 119 ARG A N 1
ATOM 900 C CA . ARG A 1 119 ? 23.086 1.006 -22.315 1.00 86.25 119 ARG A CA 1
ATOM 901 C C . ARG A 1 119 ? 22.232 2.102 -21.689 1.00 86.25 119 ARG A C 1
ATOM 903 O O . ARG A 1 119 ? 22.696 3.227 -21.525 1.00 86.25 119 ARG A O 1
ATOM 910 N N . LEU A 1 120 ? 21.002 1.752 -21.323 1.00 83.50 120 LEU A N 1
ATOM 911 C CA . LEU A 1 120 ? 20.087 2.640 -20.608 1.00 83.50 120 LEU A CA 1
ATOM 912 C C . LEU A 1 120 ? 20.278 2.457 -19.093 1.00 83.50 120 LEU A C 1
ATOM 914 O O . LEU A 1 120 ? 20.047 1.352 -18.592 1.00 83.50 120 LEU A O 1
ATOM 918 N N . PRO A 1 121 ? 20.727 3.484 -18.351 1.00 79.81 121 PRO A N 1
ATOM 919 C CA . PRO A 1 121 ? 20.800 3.408 -16.901 1.00 79.81 121 PRO A CA 1
ATOM 920 C C . PRO A 1 121 ? 19.399 3.435 -16.273 1.00 79.81 121 PRO A C 1
ATOM 922 O O . PRO A 1 121 ? 18.401 3.802 -16.901 1.00 79.81 121 PRO A O 1
ATOM 925 N N . PHE A 1 122 ? 19.331 3.023 -15.007 1.00 75.44 122 PHE A N 1
ATOM 926 C CA . PHE A 1 122 ? 18.104 3.110 -14.222 1.00 75.44 122 PHE A CA 1
ATOM 927 C C . PHE A 1 122 ? 17.634 4.568 -14.127 1.00 75.44 122 PHE A C 1
ATOM 929 O O . PHE A 1 122 ? 18.428 5.459 -13.837 1.00 75.44 122 PHE A O 1
ATOM 936 N N . HIS A 1 123 ? 16.342 4.791 -14.341 1.00 73.81 123 HIS A N 1
ATOM 937 C CA . HIS A 1 123 ? 15.686 6.085 -14.194 1.00 73.81 123 HIS A CA 1
ATOM 938 C C . HIS A 1 123 ? 14.290 5.878 -13.596 1.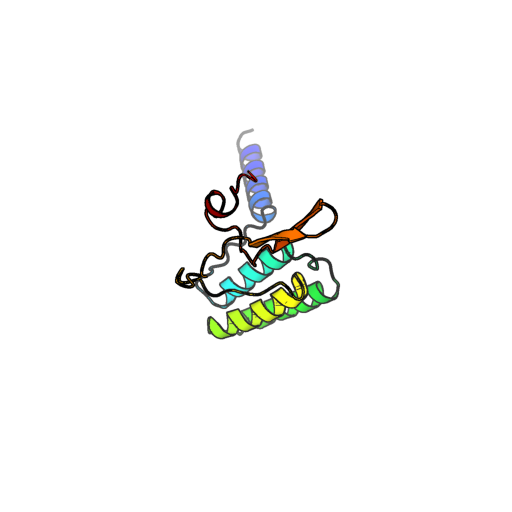00 73.81 123 HIS A C 1
ATOM 940 O O . HIS A 1 123 ? 13.662 4.844 -13.821 1.00 73.81 123 HIS A O 1
ATOM 946 N N . THR A 1 124 ? 13.804 6.853 -12.825 1.00 66.81 124 THR A N 1
ATOM 947 C CA . THR A 1 124 ? 12.492 6.795 -12.152 1.00 66.81 124 THR A CA 1
ATOM 948 C C . THR A 1 124 ? 11.376 7.489 -12.936 1.00 66.81 124 THR A C 1
ATOM 950 O O . THR A 1 124 ? 10.209 7.280 -12.629 1.00 66.81 124 THR A O 1
ATOM 953 N N . GLY A 1 125 ? 11.716 8.281 -13.963 1.00 61.09 125 GLY A N 1
ATOM 954 C CA . GLY A 1 125 ? 10.748 8.958 -14.837 1.00 61.09 125 GLY A CA 1
ATOM 955 C C . GLY A 1 125 ? 10.063 10.187 -14.224 1.00 61.09 125 GLY A C 1
ATOM 956 O O . GLY A 1 125 ? 9.132 10.709 -14.827 1.00 61.09 125 GLY A O 1
ATOM 957 N N . ASP A 1 126 ? 10.510 10.655 -13.052 1.00 57.59 126 ASP A N 1
ATOM 958 C CA . ASP A 1 126 ? 9.762 11.635 -12.252 1.00 57.59 126 ASP A CA 1
ATOM 959 C C . ASP A 1 126 ? 9.928 13.098 -12.691 1.00 57.59 126 ASP A C 1
ATOM 961 O O . ASP A 1 126 ? 9.036 13.899 -12.430 1.00 57.59 126 ASP A O 1
ATOM 965 N N . ARG A 1 127 ? 11.018 13.484 -13.373 1.00 54.12 127 ARG A N 1
ATOM 966 C CA . ARG A 1 127 ? 11.201 14.841 -13.929 1.00 54.12 127 ARG A CA 1
ATOM 967 C C . ARG A 1 127 ? 12.341 14.882 -14.951 1.00 54.12 127 ARG A C 1
ATOM 969 O O . ARG A 1 127 ? 13.478 14.615 -14.608 1.00 54.12 127 ARG A O 1
ATOM 976 N N . ILE A 1 128 ? 11.990 15.240 -16.189 1.00 52.72 128 ILE A N 1
ATOM 977 C CA . ILE A 1 128 ? 12.836 15.746 -17.290 1.00 52.72 128 ILE A CA 1
ATOM 978 C C . ILE A 1 128 ? 14.231 15.109 -17.401 1.00 52.72 128 ILE A C 1
ATOM 980 O O . ILE A 1 128 ? 15.234 15.719 -17.058 1.00 52.72 128 ILE A O 1
ATOM 984 N N . SER A 1 129 ? 14.295 13.929 -18.013 1.00 51.44 129 SER A N 1
ATOM 985 C CA . SER A 1 129 ? 15.536 13.412 -18.601 1.00 51.44 129 SER A CA 1
ATOM 986 C C . SER A 1 129 ? 15.559 13.527 -20.127 1.00 51.44 129 SER A C 1
ATOM 988 O O . SER A 1 129 ? 16.514 13.079 -20.751 1.00 51.44 129 SER A O 1
ATOM 990 N N . ASP A 1 130 ? 14.525 14.096 -20.758 1.00 53.03 130 ASP A N 1
ATOM 991 C CA . ASP A 1 130 ? 14.397 14.124 -22.224 1.00 53.03 130 ASP A CA 1
ATOM 992 C C . ASP A 1 130 ? 15.613 14.776 -22.900 1.00 53.03 130 ASP A C 1
ATOM 994 O O . ASP A 1 130 ? 16.055 14.315 -23.948 1.00 53.03 130 ASP A O 1
ATOM 998 N N . SER A 1 131 ? 16.236 15.777 -22.266 1.00 57.31 131 SER A N 1
ATOM 999 C CA . SER A 1 131 ? 17.4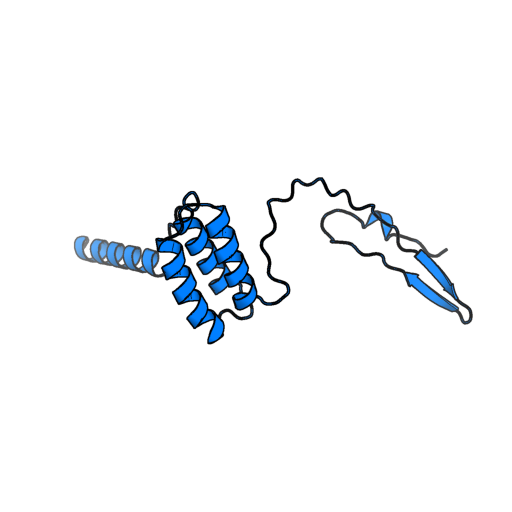74 16.400 -22.755 1.00 57.31 131 SER A CA 1
ATOM 1000 C C . SER A 1 131 ? 18.696 15.472 -22.738 1.00 57.31 131 SER A C 1
ATOM 1002 O O . SER A 1 131 ? 19.607 15.682 -23.533 1.00 57.31 131 SER A O 1
ATOM 1004 N N . LEU A 1 132 ? 18.728 14.448 -21.877 1.00 59.31 132 LEU A N 1
ATOM 1005 C CA . LEU A 1 132 ? 19.805 13.450 -21.806 1.00 59.31 132 LEU A CA 1
ATOM 1006 C C . LEU A 1 132 ? 19.616 12.288 -22.787 1.00 59.31 132 LEU A C 1
ATOM 1008 O O . LEU A 1 132 ? 20.582 11.595 -23.089 1.00 59.31 132 LEU A O 1
ATOM 1012 N N . TYR A 1 133 ? 18.398 12.052 -23.281 1.00 59.00 133 TYR A N 1
ATOM 1013 C CA . TYR A 1 133 ? 18.106 10.960 -24.219 1.00 59.00 133 TYR A CA 1
ATOM 1014 C C . TYR A 1 133 ? 18.051 11.412 -25.687 1.00 59.00 133 TYR A C 1
ATOM 1016 O O . TYR A 1 133 ? 17.991 10.568 -26.582 1.00 59.00 133 TYR A O 1
ATOM 1024 N N . ILE A 1 134 ? 18.125 12.719 -25.962 1.00 60.59 134 ILE A N 1
ATOM 1025 C CA . ILE A 1 134 ? 18.291 13.242 -27.322 1.00 60.59 134 ILE A CA 1
ATOM 1026 C C . ILE A 1 134 ? 19.772 13.135 -27.710 1.00 60.59 134 ILE A C 1
ATOM 1028 O O . ILE A 1 134 ? 20.558 14.052 -27.491 1.00 60.59 134 ILE A O 1
ATOM 1032 N N . TYR A 1 135 ? 20.151 12.018 -28.328 1.00 56.41 135 TYR A N 1
ATOM 1033 C CA . TYR A 1 135 ? 21.392 11.921 -29.097 1.00 56.41 135 TYR A CA 1
ATOM 1034 C C . TYR A 1 135 ? 21.055 11.732 -30.575 1.00 56.41 135 TYR A C 1
ATOM 1036 O O . TYR A 1 135 ? 20.423 10.752 -30.966 1.00 56.41 135 TYR A O 1
ATOM 1044 N N . THR A 1 136 ? 21.487 12.672 -31.414 1.00 47.97 136 THR A N 1
ATOM 1045 C CA . THR A 1 136 ? 21.545 12.481 -32.867 1.00 47.97 136 THR A CA 1
ATOM 1046 C C . THR A 1 136 ? 22.744 11.600 -33.198 1.00 47.97 136 THR A C 1
ATOM 1048 O O . THR A 1 136 ? 23.881 11.973 -32.914 1.00 47.97 136 THR A O 1
ATOM 1051 N N . VAL A 1 137 ? 22.488 10.436 -33.796 1.00 44.44 137 VAL A N 1
ATOM 1052 C CA . VAL A 1 137 ? 23.527 9.600 -34.408 1.00 44.44 137 VAL A CA 1
ATOM 1053 C C . VAL A 1 137 ? 23.940 10.300 -35.705 1.00 44.44 137 VAL A C 1
ATOM 1055 O O . VAL A 1 137 ? 23.157 10.333 -36.653 1.00 44.44 137 VAL A O 1
ATOM 1058 N N . SER A 1 138 ? 25.104 10.949 -35.700 1.00 39.00 138 SER A N 1
ATOM 1059 C CA . SER A 1 138 ? 25.740 11.541 -36.887 1.00 39.00 138 SER A CA 1
ATOM 1060 C C . SER A 1 138 ? 26.602 10.521 -37.612 1.00 39.00 138 SER A C 1
ATOM 1062 O O . SER A 1 138 ? 27.378 9.848 -36.893 1.00 39.00 138 SER A O 1
#